Protein AF-W2TME2-F1 (afdb_monomer)

InterPro domains:
  IPR035940 CAP superfamily [G3DSA:3.40.33.10] (1-71)

Organism: Necator americanus (NCBI:txid51031)

Radius of gyration: 17.47 Å; Cα contacts (8 Å, |Δi|>4): 97; chains: 1; bounding box: 32×25×55 Å

Foldseek 3Di:
DALPWDDKDKDWDFDDDDPDTDIDIDMDTPDDDDDPPDDRDDDDLLAVVRPDDDPFADQDPNRHGDNVHGDD

Structure (mmCIF, N/CA/C/O backbone):
data_AF-W2TME2-F1
#
_entry.id   AF-W2TME2-F1
#
loop_
_atom_site.group_PDB
_atom_site.id
_atom_site.type_symbol
_atom_site.label_atom_id
_atom_site.label_alt_id
_atom_site.label_comp_id
_atom_site.label_asym_id
_atom_site.label_entity_id
_atom_site.label_seq_id
_atom_site.pdbx_PDB_ins_code
_atom_site.Cartn_x
_atom_site.Cartn_y
_atom_site.Cartn_z
_atom_site.occupancy
_atom_site.B_iso_or_equiv
_atom_site.auth_seq_id
_atom_site.auth_comp_id
_atom_site.auth_asym_id
_atom_site.auth_atom_id
_atom_site.pdbx_PDB_model_num
ATOM 1 N N . MET A 1 1 ? -6.611 2.443 -4.070 1.00 68.00 1 MET A N 1
ATOM 2 C CA . MET A 1 1 ? -6.166 2.314 -2.663 1.00 68.00 1 MET A CA 1
ATOM 3 C C . MET A 1 1 ? -6.486 0.913 -2.188 1.00 68.00 1 MET A C 1
ATOM 5 O O . MET A 1 1 ? -7.626 0.519 -2.360 1.00 68.00 1 MET A O 1
ATOM 9 N N . ARG A 1 2 ? -5.523 0.164 -1.640 1.00 83.56 2 ARG A N 1
ATOM 10 C CA . ARG A 1 2 ? -5.757 -1.183 -1.091 1.00 83.56 2 ARG A CA 1
ATOM 11 C C . ARG A 1 2 ? -5.232 -1.228 0.334 1.00 83.56 2 ARG A C 1
ATOM 13 O O . ARG A 1 2 ? -4.025 -1.149 0.540 1.00 83.56 2 ARG A O 1
ATOM 20 N N . THR A 1 3 ? -6.135 -1.341 1.304 1.00 82.12 3 THR A N 1
ATOM 21 C CA . THR A 1 3 ? -5.829 -1.176 2.741 1.00 82.12 3 THR A CA 1
ATOM 22 C C . THR A 1 3 ? -4.897 -2.248 3.293 1.00 82.12 3 THR A C 1
ATOM 24 O O . THR A 1 3 ? -4.259 -2.050 4.319 1.00 82.12 3 THR A O 1
ATOM 27 N N . ALA A 1 4 ? -4.793 -3.38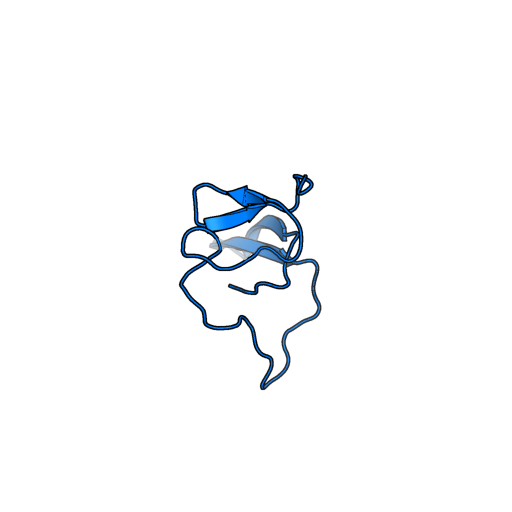9 2.612 1.00 82.94 4 ALA A N 1
ATOM 28 C CA . ALA A 1 4 ? -3.868 -4.447 2.987 1.00 82.94 4 ALA A CA 1
ATOM 29 C C . ALA A 1 4 ? -2.397 -4.116 2.656 1.00 82.94 4 ALA A C 1
ATOM 31 O O . ALA A 1 4 ? -1.499 -4.745 3.219 1.00 82.94 4 ALA A O 1
ATOM 32 N N . ILE A 1 5 ? -2.121 -3.185 1.739 1.00 88.00 5 ILE A N 1
ATOM 33 C CA . ILE A 1 5 ? -0.748 -2.844 1.340 1.00 88.00 5 ILE A CA 1
ATOM 34 C C . ILE A 1 5 ? -0.084 -2.050 2.462 1.00 88.00 5 ILE A C 1
ATOM 36 O O . ILE A 1 5 ? -0.634 -1.059 2.927 1.00 88.00 5 ILE A O 1
ATOM 40 N N . SER A 1 6 ? 1.116 -2.467 2.860 1.00 88.19 6 SER A N 1
ATOM 41 C CA . SER A 1 6 ? 1.918 -1.761 3.869 1.00 88.19 6 SER A CA 1
ATOM 42 C C . SER A 1 6 ? 3.305 -1.365 3.377 1.00 88.19 6 SER A C 1
ATOM 44 O O . SER A 1 6 ? 3.999 -0.613 4.053 1.00 88.19 6 SER A O 1
ATOM 46 N N . LYS A 1 7 ? 3.730 -1.876 2.216 1.00 90.56 7 LYS A N 1
ATOM 47 C CA . LYS A 1 7 ? 5.015 -1.549 1.599 1.00 90.56 7 LYS A CA 1
ATOM 48 C C . LYS A 1 7 ? 4.846 -1.405 0.093 1.00 90.56 7 LYS A C 1
ATOM 50 O O . LYS A 1 7 ? 4.142 -2.198 -0.538 1.00 90.56 7 LYS A O 1
ATOM 55 N N . ILE A 1 8 ? 5.533 -0.417 -0.462 1.00 93.31 8 ILE A N 1
ATOM 56 C CA . ILE A 1 8 ? 5.618 -0.148 -1.893 1.00 93.31 8 ILE A CA 1
ATOM 57 C C . ILE A 1 8 ? 7.064 0.210 -2.235 1.00 93.31 8 ILE A C 1
ATOM 59 O O . ILE A 1 8 ? 7.725 0.912 -1.473 1.00 93.31 8 ILE A O 1
ATOM 63 N N . GLY A 1 9 ? 7.558 -0.297 -3.357 1.00 95.62 9 GLY A N 1
ATOM 64 C CA . GLY A 1 9 ? 8.847 0.080 -3.930 1.00 95.62 9 GLY A CA 1
ATOM 65 C C . GLY A 1 9 ? 8.653 0.425 -5.397 1.00 95.62 9 GLY A C 1
ATOM 66 O O . GLY A 1 9 ? 7.959 -0.304 -6.103 1.00 95.62 9 GLY A O 1
ATOM 67 N N . CYS A 1 10 ? 9.232 1.531 -5.850 1.00 96.69 10 CYS A N 1
ATOM 68 C CA . CYS A 1 10 ? 9.091 2.003 -7.223 1.00 96.69 10 CYS A CA 1
ATOM 69 C C . CYS A 1 10 ? 10.459 2.205 -7.872 1.00 96.69 10 CYS A C 1
ATOM 71 O O . CYS A 1 10 ? 11.441 2.486 -7.190 1.00 96.69 10 CYS A O 1
ATOM 73 N N . ALA A 1 11 ? 10.493 2.082 -9.192 1.00 95.56 11 ALA A N 1
ATOM 74 C CA . ALA A 1 11 ? 11.635 2.404 -10.027 1.00 95.56 11 ALA A CA 1
ATOM 75 C C . ALA A 1 11 ? 11.147 3.086 -11.307 1.00 95.56 11 ALA A C 1
ATOM 77 O O . ALA A 1 11 ? 10.096 2.730 -11.851 1.00 95.56 11 ALA A O 1
ATOM 78 N N . ASP A 1 12 ? 11.913 4.048 -11.799 1.00 94.06 12 ASP A N 1
ATOM 79 C CA . ASP A 1 12 ? 11.719 4.651 -13.106 1.00 94.06 12 ASP A CA 1
ATOM 80 C C . ASP A 1 12 ? 12.749 4.128 -14.113 1.00 94.06 12 ASP A C 1
ATOM 82 O O . ASP A 1 12 ? 13.865 3.735 -13.781 1.00 94.06 12 ASP A O 1
ATOM 86 N N . ILE A 1 13 ? 12.324 4.046 -15.369 1.00 90.94 13 ILE A N 1
ATOM 87 C CA . ILE A 1 13 ? 13.077 3.457 -16.466 1.00 90.94 13 ILE A CA 1
ATOM 88 C C . ILE A 1 13 ? 12.884 4.356 -17.681 1.00 90.94 13 ILE A C 1
ATOM 90 O O . ILE A 1 13 ? 11.760 4.594 -18.131 1.00 90.94 13 ILE A O 1
ATOM 94 N N . ILE A 1 14 ? 13.990 4.832 -18.245 1.00 90.19 14 ILE A N 1
ATOM 95 C CA . ILE A 1 14 ? 13.993 5.548 -19.519 1.00 90.19 14 ILE A CA 1
ATOM 96 C C . ILE A 1 14 ? 14.469 4.575 -20.593 1.00 90.19 14 ILE A C 1
ATOM 98 O O . ILE A 1 14 ? 15.656 4.268 -20.692 1.00 90.19 14 ILE A O 1
ATOM 102 N N . CYS A 1 15 ? 13.541 4.098 -21.417 1.00 85.56 15 CYS A N 1
ATOM 103 C CA . CYS A 1 15 ? 13.851 3.228 -22.544 1.00 85.56 15 CYS A CA 1
ATOM 104 C C . CYS A 1 15 ? 14.016 4.058 -23.819 1.00 85.56 15 CYS A C 1
ATOM 106 O O . CYS A 1 15 ? 13.187 4.919 -24.122 1.00 85.56 15 CYS A O 1
ATOM 108 N N . ARG A 1 16 ? 15.044 3.761 -24.616 1.00 84.38 16 ARG A N 1
ATOM 109 C CA . ARG A 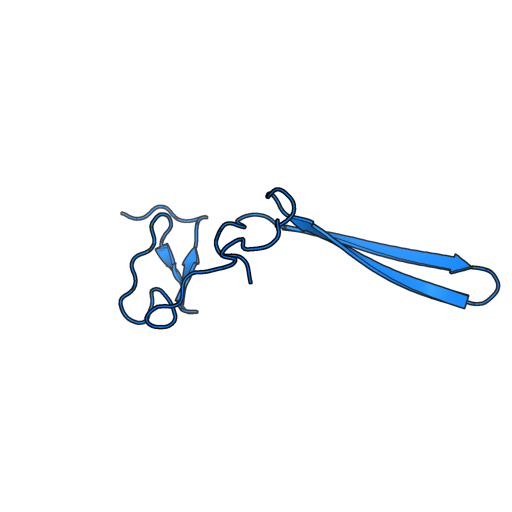1 16 ? 15.136 4.244 -26.000 1.00 84.38 16 ARG A CA 1
ATOM 110 C C . ARG A 1 16 ? 14.579 3.175 -26.930 1.00 84.38 16 ARG A C 1
ATOM 112 O O . ARG A 1 16 ? 14.951 2.012 -26.808 1.00 84.38 16 ARG A O 1
ATOM 119 N N . ASN A 1 17 ? 13.679 3.554 -27.829 1.00 78.44 17 ASN A N 1
ATOM 120 C CA . ASN A 1 17 ? 13.193 2.678 -28.890 1.00 78.44 17 ASN A CA 1
ATOM 121 C C . ASN A 1 17 ? 13.196 3.472 -30.203 1.00 78.44 17 ASN A C 1
ATOM 123 O O . ASN A 1 17 ? 12.286 4.265 -30.445 1.00 78.44 17 ASN A O 1
ATOM 127 N N . GLY A 1 18 ? 14.274 3.330 -30.983 1.00 82.12 18 GLY A N 1
ATOM 128 C CA . GLY A 1 18 ? 14.613 4.274 -32.052 1.00 82.12 18 GLY A CA 1
ATOM 129 C C . GLY A 1 18 ? 14.871 5.678 -31.491 1.00 82.12 18 GLY A C 1
ATOM 130 O O . GLY A 1 18 ? 15.511 5.820 -30.446 1.00 82.12 18 GLY A O 1
ATOM 131 N N . ASP A 1 19 ? 14.304 6.698 -32.138 1.00 78.88 19 ASP A N 1
ATOM 132 C CA . ASP A 1 19 ? 14.396 8.103 -31.705 1.00 78.88 19 ASP A CA 1
ATOM 133 C C . ASP A 1 19 ? 13.452 8.458 -30.541 1.00 78.88 19 ASP A C 1
ATOM 135 O O . ASP A 1 19 ? 13.572 9.517 -29.920 1.00 78.88 19 ASP A O 1
ATOM 139 N N . LEU A 1 20 ? 12.516 7.568 -30.192 1.00 74.88 20 LEU A N 1
ATOM 140 C CA . LEU A 1 20 ? 11.566 7.793 -29.104 1.00 74.88 20 LEU A CA 1
ATOM 141 C C . LEU A 1 20 ? 12.185 7.451 -27.743 1.00 74.88 20 LEU A C 1
ATOM 143 O O . LEU A 1 20 ? 12.571 6.308 -27.473 1.00 74.88 20 LEU A O 1
ATOM 147 N N . ARG A 1 21 ? 12.190 8.435 -26.835 1.00 80.50 21 ARG A N 1
ATOM 148 C CA . ARG A 1 21 ? 12.426 8.221 -25.400 1.00 80.50 21 ARG A CA 1
ATOM 149 C C . ARG A 1 21 ? 11.101 7.889 -24.722 1.00 80.50 21 ARG A C 1
ATOM 151 O O . ARG A 1 21 ? 10.213 8.733 -24.644 1.00 80.50 21 ARG A O 1
ATOM 158 N N . LYS A 1 22 ? 10.967 6.663 -24.223 1.00 86.19 22 LYS A N 1
ATOM 159 C CA . LYS A 1 22 ? 9.805 6.216 -23.448 1.00 86.19 22 LYS A CA 1
ATOM 160 C C . LYS A 1 22 ? 10.158 6.240 -21.968 1.00 86.19 22 LYS A C 1
ATOM 162 O O . LYS A 1 22 ? 11.073 5.541 -21.541 1.00 86.19 22 LYS A O 1
ATOM 167 N N . TYR A 1 23 ? 9.421 7.030 -21.200 1.00 90.44 23 TYR A N 1
ATOM 168 C CA . TYR A 1 23 ? 9.497 7.028 -19.745 1.00 90.44 23 TYR A CA 1
ATOM 169 C C . TYR A 1 23 ? 8.515 5.998 -19.182 1.00 90.44 23 TYR A C 1
ATOM 171 O O . TYR A 1 23 ? 7.348 5.972 -19.579 1.00 90.44 23 TYR A O 1
ATOM 179 N N . ARG A 1 24 ? 8.975 5.145 -18.266 1.00 90.81 24 ARG A N 1
ATOM 180 C CA . ARG A 1 24 ? 8.140 4.171 -17.562 1.00 90.81 24 ARG A CA 1
ATOM 181 C C . ARG A 1 24 ? 8.465 4.191 -16.076 1.00 90.81 24 ARG A C 1
ATOM 183 O O . ARG A 1 24 ? 9.598 3.930 -15.704 1.00 90.81 24 ARG A O 1
ATOM 190 N N . ALA A 1 25 ? 7.459 4.406 -15.239 1.00 94.06 25 ALA A N 1
ATOM 191 C CA . ALA A 1 25 ? 7.546 4.142 -13.808 1.00 94.06 25 ALA A CA 1
ATOM 192 C C . ALA A 1 25 ? 6.861 2.806 -13.496 1.00 94.06 25 ALA A C 1
ATOM 194 O O . ALA A 1 25 ? 5.784 2.512 -14.023 1.00 94.06 25 ALA A O 1
ATOM 195 N N . VAL A 1 26 ? 7.491 1.982 -12.664 1.00 94.31 26 VAL A N 1
ATOM 196 C CA . VAL A 1 26 ? 6.962 0.693 -12.211 1.00 94.31 26 VAL A CA 1
ATOM 197 C C . VAL A 1 26 ? 7.006 0.666 -10.693 1.00 94.31 26 VAL A C 1
ATOM 199 O O . VAL A 1 26 ? 8.037 0.961 -10.101 1.00 94.31 26 VAL A O 1
ATOM 202 N N . CYS A 1 27 ? 5.897 0.281 -10.068 1.00 94.94 27 CYS A N 1
ATOM 203 C CA . CYS A 1 27 ? 5.814 0.090 -8.627 1.00 94.94 27 CYS A CA 1
ATOM 204 C C . CYS A 1 27 ? 5.388 -1.341 -8.306 1.00 94.94 27 CYS A C 1
ATOM 206 O O . CYS A 1 27 ? 4.471 -1.879 -8.927 1.00 94.94 27 CYS A O 1
ATOM 208 N N . LEU A 1 28 ? 6.035 -1.931 -7.307 1.00 94.94 28 LEU A N 1
ATOM 209 C CA . LEU A 1 28 ? 5.697 -3.221 -6.725 1.00 94.94 28 LEU A CA 1
ATOM 210 C C . LEU A 1 28 ? 5.196 -3.022 -5.298 1.00 94.94 28 LEU A C 1
ATOM 212 O O 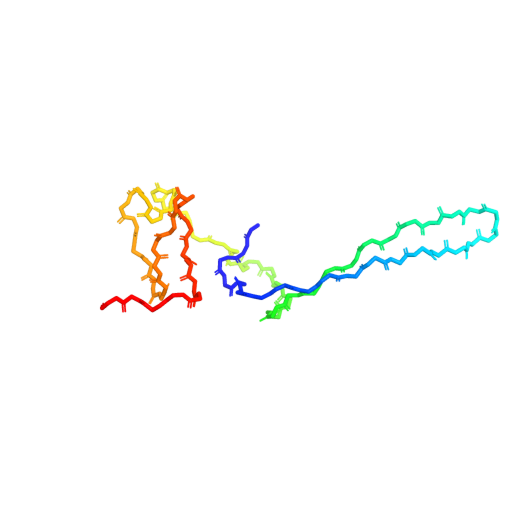. LEU A 1 28 ? 5.669 -2.153 -4.566 1.00 94.94 28 LEU A O 1
ATOM 216 N N . ILE A 1 29 ? 4.236 -3.850 -4.904 1.00 94.31 29 ILE A N 1
ATOM 217 C CA . ILE A 1 29 ? 3.588 -3.815 -3.591 1.00 94.31 29 ILE A CA 1
ATOM 218 C C . ILE A 1 29 ? 3.762 -5.166 -2.903 1.00 94.31 29 ILE A C 1
ATOM 220 O O . ILE A 1 29 ? 3.892 -6.196 -3.560 1.00 94.31 29 ILE A O 1
ATOM 224 N N . ASN A 1 30 ? 3.728 -5.190 -1.574 1.00 93.25 30 ASN A N 1
ATOM 225 C CA . ASN A 1 30 ? 3.928 -6.413 -0.788 1.00 93.25 30 ASN A CA 1
ATOM 226 C C . ASN A 1 30 ? 2.674 -7.297 -0.664 1.00 93.25 30 ASN A C 1
ATOM 228 O O . ASN A 1 30 ? 2.379 -7.810 0.418 1.00 93.25 30 ASN A O 1
ATOM 232 N N . ARG A 1 31 ? 1.895 -7.426 -1.738 1.00 91.62 31 ARG A N 1
ATOM 233 C CA . ARG A 1 31 ? 0.650 -8.198 -1.765 1.00 91.62 31 ARG A CA 1
ATOM 234 C C . ARG A 1 31 ? 0.463 -8.864 -3.117 1.00 91.62 31 ARG A C 1
ATOM 236 O O . ARG A 1 31 ? 0.789 -8.267 -4.139 1.00 91.62 31 ARG A O 1
ATOM 243 N N . ASP A 1 32 ? -0.153 -10.039 -3.097 1.00 93.06 32 ASP A N 1
ATOM 244 C CA . ASP A 1 32 ? -0.519 -10.767 -4.310 1.00 93.06 32 ASP A CA 1
ATOM 245 C C . ASP A 1 32 ? -1.465 -9.952 -5.200 1.00 93.06 32 ASP A C 1
ATOM 247 O O . ASP A 1 32 ? -2.212 -9.107 -4.677 1.00 93.06 32 ASP A O 1
ATOM 251 N N . PRO A 1 33 ? -1.477 -10.200 -6.521 1.00 92.00 33 PRO A N 1
ATOM 252 C CA . PRO A 1 33 ? -2.436 -9.593 -7.435 1.00 92.00 33 PRO A CA 1
ATOM 253 C C . PRO A 1 33 ? -3.881 -9.748 -6.946 1.00 92.00 33 PRO A C 1
ATOM 255 O O . PRO A 1 33 ? -4.232 -10.742 -6.310 1.00 92.00 33 PRO A O 1
ATOM 258 N N . LEU A 1 34 ? -4.708 -8.741 -7.229 1.00 91.50 34 LEU A N 1
ATOM 259 C CA . LEU A 1 34 ? -6.144 -8.818 -6.962 1.00 91.50 34 LEU A CA 1
ATOM 260 C C . LEU A 1 34 ? -6.786 -9.874 -7.864 1.00 91.50 34 LEU A C 1
ATOM 262 O O . LEU A 1 34 ? -6.371 -10.051 -9.011 1.00 91.50 34 LEU A O 1
ATOM 266 N N . LYS A 1 35 ? -7.812 -10.535 -7.340 1.00 95.69 35 LYS A N 1
ATOM 267 C CA . LYS A 1 35 ? -8.714 -11.407 -8.088 1.00 95.69 35 LYS A CA 1
ATOM 268 C C . LYS A 1 35 ? -10.059 -10.720 -8.286 1.00 95.69 35 LYS A C 1
ATOM 270 O O . LYS A 1 35 ? -10.411 -9.788 -7.559 1.00 95.69 35 LYS A O 1
ATOM 275 N N . ASP A 1 36 ? -10.821 -11.203 -9.256 1.00 95.94 36 ASP A N 1
ATOM 276 C CA . ASP A 1 36 ? -12.166 -10.694 -9.496 1.00 95.94 36 ASP A CA 1
ATOM 277 C C . ASP A 1 36 ? -13.052 -10.914 -8.265 1.00 95.94 36 ASP A C 1
ATOM 279 O O . ASP A 1 36 ? -13.077 -11.993 -7.673 1.00 95.94 36 ASP A O 1
ATOM 283 N N . GLY A 1 37 ? -13.759 -9.856 -7.864 1.00 94.19 37 GLY A N 1
ATOM 284 C CA . GLY A 1 37 ? -14.584 -9.842 -6.656 1.00 94.19 37 GLY A CA 1
ATOM 285 C C . GLY A 1 37 ? -13.831 -9.542 -5.354 1.00 94.19 37 GLY A C 1
ATOM 286 O O . GLY A 1 37 ? -14.477 -9.430 -4.311 1.00 94.19 37 GLY A O 1
ATOM 287 N N . ASP A 1 38 ? -12.504 -9.360 -5.380 1.00 93.12 38 ASP A N 1
ATOM 288 C CA . ASP A 1 38 ? -11.753 -8.997 -4.177 1.00 93.12 38 ASP A CA 1
ATOM 289 C C . ASP A 1 38 ? -12.179 -7.628 -3.628 1.00 93.12 38 ASP A C 1
ATOM 291 O O . ASP A 1 38 ? -12.230 -6.611 -4.325 1.00 93.12 38 ASP A O 1
ATOM 295 N N . VAL A 1 39 ? -12.385 -7.576 -2.312 1.00 90.19 39 VAL A N 1
ATOM 296 C CA . VAL A 1 39 ? -12.613 -6.319 -1.598 1.00 90.19 39 VAL A CA 1
ATOM 297 C C . VAL A 1 39 ? -11.286 -5.576 -1.452 1.00 90.19 39 VAL A C 1
ATOM 299 O O . VAL A 1 39 ? -10.417 -5.953 -0.663 1.00 90.19 39 VAL A O 1
ATOM 302 N N . VAL A 1 40 ? -11.133 -4.483 -2.198 1.00 90.69 40 VAL A N 1
ATOM 303 C CA . VAL A 1 40 ? -9.899 -3.681 -2.213 1.00 90.69 40 VAL A CA 1
ATOM 304 C C . VAL A 1 40 ? -9.737 -2.868 -0.919 1.00 90.69 40 VAL A C 1
ATOM 306 O O . VAL A 1 40 ? -8.632 -2.738 -0.383 1.00 90.69 40 VAL A O 1
ATOM 309 N N . PHE A 1 41 ? -10.842 -2.341 -0.396 1.00 87.25 41 PHE A N 1
ATOM 310 C CA . PHE A 1 41 ? -10.941 -1.676 0.899 1.00 87.25 41 PHE A CA 1
ATOM 311 C C . PHE A 1 41 ? -12.387 -1.744 1.397 1.00 87.25 41 PHE A C 1
ATOM 313 O O . PHE A 1 41 ? -13.316 -1.919 0.611 1.00 87.25 41 PHE A O 1
ATOM 320 N N . LYS A 1 42 ? -12.580 -1.607 2.709 1.00 86.00 42 LYS A N 1
ATOM 321 C CA . LYS A 1 42 ? -13.916 -1.498 3.299 1.00 86.00 42 LYS A CA 1
ATOM 322 C C . LYS A 1 42 ? -14.310 -0.028 3.374 1.00 86.00 42 LYS A C 1
ATOM 324 O O . LYS A 1 42 ? -13.498 0.790 3.803 1.00 86.00 42 LYS A O 1
ATOM 329 N N . ALA A 1 43 ? -15.537 0.291 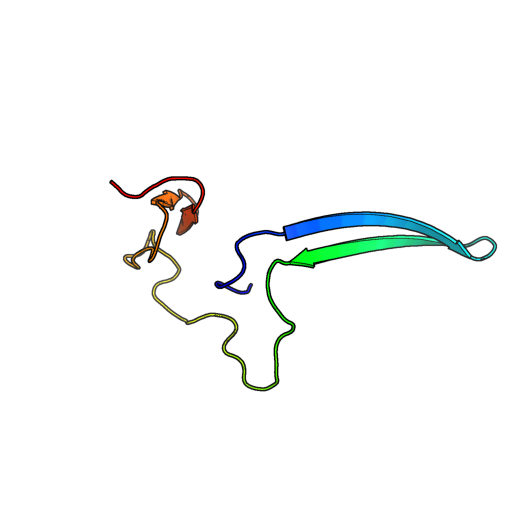2.972 1.00 88.44 43 ALA A N 1
ATOM 330 C CA . ALA A 1 43 ? -16.130 1.587 3.276 1.00 88.44 43 ALA A CA 1
ATOM 331 C C . ALA A 1 43 ? -16.338 1.715 4.796 1.00 88.44 43 ALA A C 1
ATOM 333 O O . ALA A 1 43 ? -16.590 0.718 5.474 1.00 88.44 43 ALA A O 1
ATOM 334 N N . GLY 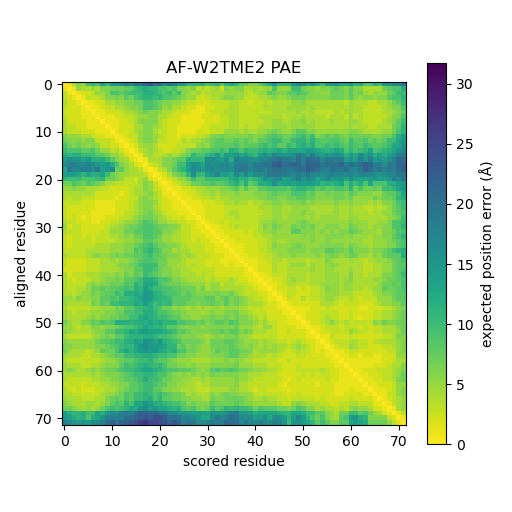A 1 44 ? -16.212 2.931 5.317 1.00 88.94 44 GLY A N 1
ATOM 335 C CA . GLY A 1 44 ? -16.322 3.239 6.744 1.00 88.94 44 GLY A CA 1
ATOM 336 C C . GLY A 1 44 ? -16.426 4.746 6.955 1.00 88.94 44 GLY A C 1
ATOM 337 O O . GLY A 1 44 ? -16.697 5.479 6.003 1.00 88.94 44 GLY A O 1
ATOM 338 N N . LEU A 1 45 ? -16.148 5.226 8.167 1.00 90.44 45 LEU A N 1
ATOM 339 C CA . LEU A 1 45 ? -16.317 6.642 8.544 1.00 90.44 45 LEU A CA 1
ATOM 340 C C . LEU A 1 45 ? -15.291 7.611 7.910 1.00 90.44 45 LEU A C 1
ATOM 342 O O . LEU A 1 45 ? -15.223 8.782 8.271 1.00 90.44 45 LEU A O 1
ATOM 346 N N . GLY A 1 46 ? -14.482 7.151 6.952 1.00 86.75 46 GLY A N 1
ATOM 347 C CA . GLY A 1 46 ? -13.480 7.979 6.271 1.00 86.75 46 GLY A CA 1
ATOM 348 C C . GLY A 1 46 ? -12.105 7.997 6.943 1.00 86.75 46 GLY A C 1
ATOM 349 O O . GLY A 1 46 ? -11.352 8.945 6.755 1.00 86.75 46 GLY A O 1
ATOM 350 N N . GLY A 1 47 ? -11.765 6.954 7.705 1.00 89.00 47 GLY A N 1
ATOM 351 C CA . GLY A 1 47 ? -10.445 6.789 8.318 1.00 89.00 47 GLY A CA 1
ATOM 352 C C . GLY A 1 47 ? -10.461 6.925 9.837 1.00 89.00 47 GLY A C 1
ATOM 353 O O . GLY A 1 47 ? -11.486 7.225 10.453 1.00 89.00 47 GLY A O 1
ATOM 354 N N . CYS A 1 48 ? -9.311 6.676 10.461 1.00 91.12 48 CYS A N 1
ATOM 355 C CA . CYS A 1 48 ? -9.222 6.571 11.920 1.00 91.12 48 CYS A CA 1
ATOM 356 C C . CYS A 1 48 ? -9.449 7.901 12.652 1.00 91.12 48 CYS A C 1
ATOM 358 O O . CYS A 1 48 ? -9.891 7.916 13.798 1.00 91.12 48 CYS A O 1
ATOM 360 N N . LYS A 1 49 ? -9.241 9.027 11.962 1.00 91.88 49 LYS A N 1
ATOM 361 C CA . LYS A 1 49 ? -9.505 10.371 12.493 1.00 91.88 49 LYS A CA 1
ATOM 362 C C . LYS A 1 49 ? -10.994 10.636 12.742 1.00 91.88 49 LYS A C 1
ATOM 364 O O . LYS A 1 49 ? -11.335 11.473 13.569 1.00 91.88 49 LYS A O 1
ATOM 369 N N . ASN A 1 50 ? -11.867 9.885 12.070 1.00 92.75 50 ASN A N 1
ATOM 370 C CA . ASN A 1 50 ? -13.319 10.032 12.147 1.00 92.75 50 ASN A CA 1
ATOM 371 C C . ASN A 1 50 ? -13.984 8.935 12.999 1.00 92.75 50 ASN A C 1
ATOM 373 O O . ASN A 1 50 ? -15.186 8.711 12.887 1.00 92.75 50 ASN A O 1
ATOM 377 N N . GLY A 1 51 ? -13.212 8.231 13.835 1.00 88.94 51 GLY A N 1
ATOM 378 C CA . GLY A 1 51 ? -13.730 7.247 14.793 1.00 88.94 51 GLY A CA 1
ATOM 379 C C . GLY A 1 51 ? -13.461 5.781 14.445 1.00 88.94 51 GLY A C 1
ATOM 380 O O . GLY A 1 51 ? -13.734 4.911 15.272 1.00 88.94 51 GLY A O 1
ATOM 381 N N . GLU A 1 52 ? -12.885 5.481 13.276 1.00 91.19 52 GLU A N 1
ATOM 382 C CA . GLU A 1 52 ? -12.411 4.123 12.980 1.00 91.19 52 GLU A CA 1
ATOM 383 C C . GLU A 1 52 ? -11.170 3.773 13.813 1.00 91.19 52 GLU A C 1
ATOM 385 O O . GLU A 1 52 ? -10.340 4.623 14.140 1.00 91.19 52 GLU A O 1
ATOM 390 N N . LYS A 1 53 ? -10.996 2.488 14.132 1.00 88.50 53 LYS A N 1
ATOM 391 C CA . LYS A 1 53 ? -9.819 2.021 14.876 1.00 88.50 53 LYS A CA 1
ATOM 392 C C . LYS A 1 53 ? -8.784 1.403 13.949 1.00 88.50 53 LYS A C 1
ATOM 394 O O . LYS A 1 53 ? -9.092 0.545 13.122 1.00 88.50 53 LYS A O 1
ATOM 399 N N . CYS A 1 54 ? -7.526 1.776 14.156 1.00 88.19 54 CYS A N 1
ATOM 400 C CA . CYS A 1 54 ? -6.405 1.097 13.528 1.00 88.19 54 CYS A CA 1
ATOM 401 C C . CYS A 1 54 ? -6.231 -0.297 14.134 1.00 88.19 54 CYS A C 1
ATOM 403 O O . CYS A 1 54 ? -6.064 -0.447 15.341 1.00 88.19 54 CYS A O 1
ATOM 405 N N . ARG A 1 55 ? -6.250 -1.335 13.288 1.00 85.00 55 ARG A N 1
ATOM 406 C CA . ARG A 1 55 ? -5.984 -2.718 13.727 1.00 85.00 55 ARG A CA 1
ATOM 407 C C . ARG A 1 55 ? -4.549 -2.886 14.242 1.00 85.00 55 ARG A C 1
ATOM 409 O O . ARG A 1 55 ? -4.281 -3.749 15.069 1.00 85.00 55 ARG A O 1
ATOM 416 N N . SER A 1 56 ? -3.635 -2.095 13.697 1.00 86.25 56 SER A N 1
ATOM 417 C CA . SER A 1 56 ? -2.238 -1.966 14.093 1.00 86.25 56 SER A CA 1
ATOM 418 C C . SER A 1 56 ? -1.777 -0.565 13.702 1.00 86.25 56 SER A C 1
ATOM 420 O O . SER A 1 56 ? -2.371 0.037 12.804 1.00 86.25 56 SER A O 1
ATOM 422 N N . GLY A 1 57 ? -0.735 -0.062 14.354 1.00 88.50 57 GLY A N 1
ATOM 423 C CA . GLY A 1 57 ? -0.257 1.294 14.128 1.00 88.50 57 GLY A CA 1
ATOM 424 C C . GLY A 1 57 ? -0.951 2.343 14.988 1.00 88.50 57 GLY A C 1
ATOM 425 O O . GLY A 1 57 ? -1.800 2.033 15.824 1.00 88.50 57 GLY A O 1
ATOM 426 N N . VAL A 1 58 ? -0.592 3.599 14.749 1.00 92.88 58 VAL A N 1
ATOM 427 C CA . VAL A 1 58 ? -1.218 4.779 15.359 1.00 92.88 58 VAL A CA 1
ATOM 428 C C . VAL A 1 58 ? -1.934 5.571 14.271 1.00 92.88 58 VAL A C 1
ATOM 430 O O . VAL A 1 58 ? -1.484 5.593 13.129 1.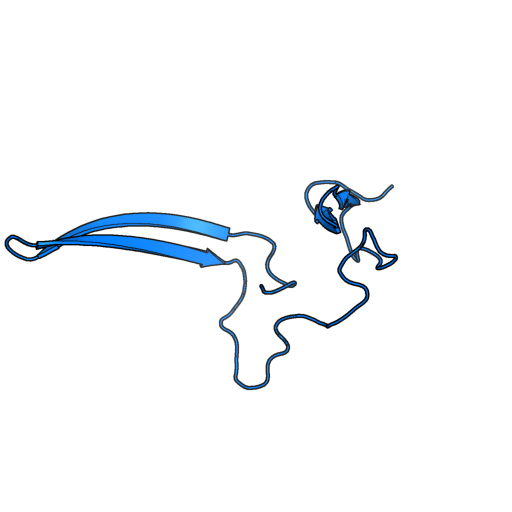00 92.88 58 VAL A O 1
ATOM 433 N N . CYS A 1 59 ? -3.059 6.202 14.605 1.00 93.69 59 CYS A N 1
ATOM 434 C CA . CYS A 1 59 ? -3.737 7.081 13.660 1.00 93.69 59 CYS A CA 1
ATOM 435 C C . CYS A 1 59 ? -2.877 8.319 13.380 1.00 93.69 59 CYS A C 1
ATOM 437 O O . CYS A 1 59 ? -2.490 9.017 14.320 1.00 93.69 59 CYS A O 1
ATOM 439 N N . ASP A 1 60 ? -2.571 8.577 12.112 1.00 91.69 60 ASP A N 1
ATOM 440 C CA . ASP A 1 60 ? -1.842 9.769 11.699 1.00 91.69 60 ASP A CA 1
ATOM 441 C C . ASP A 1 60 ? -2.770 10.976 11.482 1.00 91.69 60 ASP A C 1
ATOM 443 O O . ASP A 1 60 ? -3.999 10.898 11.570 1.00 91.69 60 ASP A O 1
ATOM 447 N N . GLU A 1 61 ? -2.166 12.130 11.207 1.00 90.50 61 GLU A N 1
ATOM 448 C CA . GLU A 1 61 ? -2.886 13.390 11.010 1.00 90.50 61 GLU A CA 1
ATOM 449 C C . GLU A 1 61 ? -3.815 13.392 9.781 1.00 90.50 61 GLU A C 1
ATOM 451 O O . GLU A 1 61 ? -4.792 14.156 9.744 1.00 90.50 61 GLU A O 1
ATOM 456 N N . PHE A 1 62 ? -3.542 12.507 8.815 1.00 89.88 62 PHE A N 1
ATOM 457 C CA . PHE A 1 62 ? -4.290 12.320 7.573 1.00 89.88 62 PHE A CA 1
ATOM 458 C C . PHE A 1 62 ? -5.412 11.279 7.708 1.00 89.88 62 PHE A C 1
ATOM 460 O O . PHE A 1 62 ? -6.178 11.078 6.766 1.00 89.88 62 PHE A O 1
ATOM 467 N N . GLY A 1 63 ? -5.555 10.641 8.874 1.00 90.62 63 GLY A N 1
ATOM 468 C CA . GLY A 1 63 ? -6.570 9.619 9.124 1.00 90.62 63 GLY A CA 1
ATOM 469 C C . GLY A 1 63 ? -6.210 8.234 8.580 1.00 90.62 63 GLY A C 1
ATOM 470 O O . GLY A 1 63 ? -7.101 7.385 8.453 1.00 90.62 63 GLY A O 1
ATOM 471 N N . LEU A 1 64 ? -4.930 7.992 8.286 1.00 89.81 64 LEU A N 1
ATOM 472 C CA . LEU A 1 64 ? -4.374 6.687 7.944 1.00 89.81 64 LEU A CA 1
ATOM 473 C C . LEU A 1 64 ? -3.734 6.034 9.174 1.00 89.81 64 LEU A C 1
ATOM 475 O O . LEU A 1 64 ? -3.388 6.681 10.159 1.00 89.81 64 LEU A O 1
ATOM 479 N N . CYS A 1 65 ? -3.578 4.715 9.119 1.00 90.12 65 CYS A N 1
ATOM 480 C CA . CYS A 1 65 ? -2.898 3.971 10.172 1.00 90.12 65 CYS A CA 1
ATOM 481 C C . CYS A 1 65 ? -1.398 3.901 9.881 1.00 90.12 65 CYS A C 1
ATOM 483 O O . CYS A 1 65 ? -0.971 3.164 8.990 1.00 90.12 65 CYS A O 1
ATOM 485 N N . ASP A 1 66 ? -0.605 4.634 10.658 1.00 90.38 66 ASP A N 1
ATOM 486 C CA . ASP A 1 66 ? 0.852 4.600 10.618 1.00 90.38 66 ASP A CA 1
ATOM 487 C C . ASP A 1 66 ? 1.364 3.338 11.319 1.00 90.38 66 ASP A C 1
ATOM 489 O O . ASP A 1 66 ? 1.432 3.246 12.548 1.00 90.38 66 ASP A O 1
ATOM 493 N N . LEU A 1 67 ? 1.721 2.349 10.501 1.00 88.44 67 LEU A N 1
ATOM 494 C CA . LEU A 1 67 ? 2.215 1.046 10.941 1.00 88.44 67 LEU A CA 1
ATOM 495 C C . LEU A 1 67 ? 3.672 1.078 11.424 1.00 88.44 67 LEU A C 1
ATOM 497 O O . LEU A 1 67 ? 4.144 0.076 11.958 1.00 88.44 67 LEU A O 1
ATOM 501 N N . SER A 1 68 ? 4.400 2.182 11.218 1.00 85.19 68 SER A N 1
ATOM 502 C CA . SER A 1 68 ? 5.774 2.327 11.717 1.00 85.19 68 SER A CA 1
ATOM 503 C C . SER A 1 68 ? 5.816 2.585 13.225 1.00 85.19 68 SER A C 1
ATOM 505 O O . SER A 1 68 ? 6.822 2.311 13.880 1.00 85.19 68 SER A O 1
ATOM 507 N N . LYS A 1 69 ? 4.702 3.061 13.787 1.00 84.69 69 LYS A N 1
ATOM 508 C CA . LYS A 1 69 ? 4.532 3.347 15.210 1.00 84.69 69 LYS A CA 1
ATOM 509 C C . LYS A 1 69 ? 3.739 2.231 15.869 1.00 84.69 69 LYS A C 1
ATOM 511 O O . LYS A 1 69 ? 2.829 1.663 15.275 1.00 84.69 69 LYS A O 1
ATOM 516 N N . LYS A 1 70 ? 4.059 1.909 17.119 1.00 75.56 70 LYS A N 1
ATOM 517 C CA . LYS A 1 70 ? 3.283 0.937 17.894 1.00 75.56 70 LYS A CA 1
ATOM 518 C C . LYS A 1 70 ? 2.210 1.682 18.683 1.00 75.56 70 LYS A C 1
ATOM 520 O O . LYS A 1 70 ? 2.524 2.687 19.315 1.00 75.56 70 LYS A O 1
ATOM 525 N N . ALA A 1 71 ? 0.967 1.206 18.618 1.00 65.25 71 ALA A N 1
ATOM 526 C CA . ALA A 1 71 ? -0.072 1.681 19.526 1.00 65.25 71 A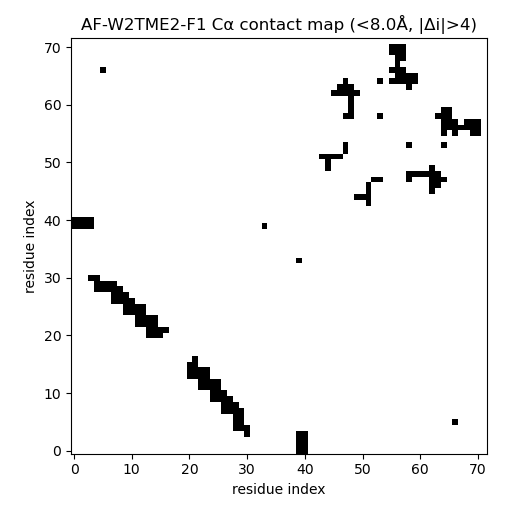LA A CA 1
ATOM 527 C C . ALA A 1 71 ? 0.377 1.431 20.981 1.00 65.25 71 ALA A C 1
ATOM 529 O O . ALA A 1 71 ? 0.986 0.379 21.222 1.00 65.25 71 ALA A O 1
ATOM 530 N N . PRO A 1 72 ? 0.145 2.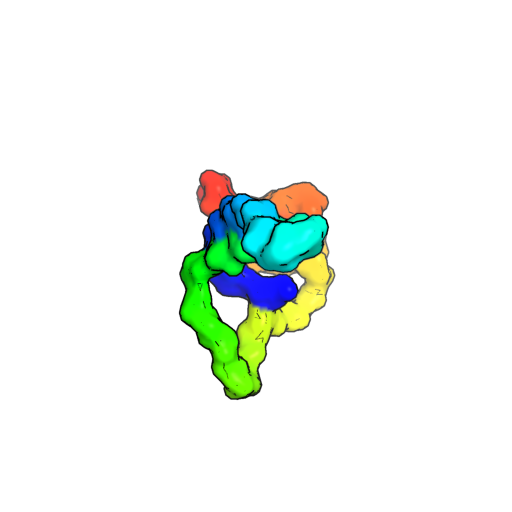390 21.896 1.00 61.88 72 PRO A N 1
ATOM 531 C CA . PRO A 1 72 ? 0.437 2.217 23.316 1.00 61.88 72 PRO A CA 1
ATOM 532 C C . PRO A 1 72 ? -0.362 1.064 23.932 1.00 61.88 72 PRO A C 1
ATOM 534 O O . PRO A 1 72 ? -1.470 0.761 23.425 1.00 61.88 72 PRO A O 1
#

Solvent-accessible surface area (backbone atoms only — not comparable to full-atom values): 4778 Å² total; per-residue (Å²): 127,50,74,84,58,84,50,76,52,72,50,77,46,79,45,74,60,83,93,46,77,44,80,44,78,49,74,50,59,79,62,79,81,86,57,93,89,60,81,49,59,81,88,72,72,75,33,34,72,59,73,43,81,57,95,57,22,34,69,42,99,87,16,45,57,38,67,91,43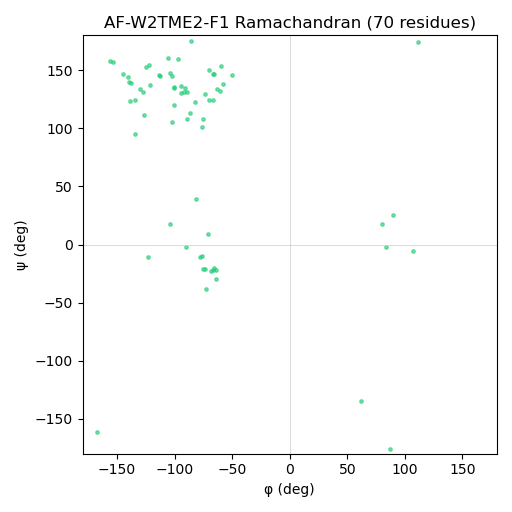,78,57,133

Secondary structure (DSSP, 8-state):
--TT---EEEEEEEEEETTEEEEEEEEEESSPPP-TT---S---SSSGGGTPPPSSSEE-TTS-EETTSPP-

Sequence (72 aa):
MRTAISKIGCADIICRNGDLRKYRAVCLINRDPLKDGDVVFKAGLGGCKNGEKCRSGVCDEFGLCDLSKKAP

Nearest PDB structures (foldseek):
  4i1s-assembly1_B  TM=3.767E-01  e=2.509E+00  Simian virus 5 (strain W3)
  6mmz-assembly3_E  TM=4.332E-01  e=8.327E+00  uncultured bacterium

pLDDT: mean 88.27, std 6.76, range [61.88, 96.69]

Mean predicted aligned error: 6.16 Å